Protein AF-J9EUB0-F1 (afdb_monomer_lite)

pLDDT: mean 81.48, std 21.14, range [35.75, 98.06]

Structure (mmCIF, N/CA/C/O backbone):
data_AF-J9EUB0-F1
#
_entry.id   AF-J9EUB0-F1
#
loop_
_atom_site.group_PDB
_atom_site.id
_atom_site.type_symbol
_atom_site.label_atom_id
_atom_site.label_alt_id
_atom_site.label_comp_id
_atom_site.label_asym_id
_atom_site.label_entity_id
_atom_site.label_seq_id
_atom_site.pdbx_PDB_ins_code
_atom_site.Cartn_x
_atom_site.Cartn_y
_atom_site.Cartn_z
_atom_site.occupancy
_atom_site.B_iso_or_equiv
_atom_site.auth_seq_id
_atom_site.auth_comp_id
_atom_site.auth_asym_id
_atom_site.auth_atom_id
_atom_site.pdbx_PDB_model_num
ATOM 1 N N . MET A 1 1 ? -2.357 3.305 -3.315 1.00 91.19 1 MET A N 1
ATOM 2 C CA . MET A 1 1 ? -1.031 3.480 -3.947 1.00 91.19 1 MET A CA 1
ATOM 3 C C . MET A 1 1 ? -0.984 4.857 -4.580 1.00 91.19 1 MET A C 1
ATOM 5 O O . MET A 1 1 ? -2.018 5.314 -5.052 1.00 91.19 1 MET A O 1
ATOM 9 N N . VAL A 1 2 ? 0.166 5.523 -4.554 1.00 93.75 2 VAL A N 1
ATOM 10 C CA . VAL A 1 2 ? 0.373 6.846 -5.160 1.00 93.75 2 VAL A CA 1
ATOM 11 C C . VAL A 1 2 ? 1.639 6.793 -5.999 1.00 93.75 2 VAL A C 1
ATOM 13 O O . VAL A 1 2 ? 2.660 6.303 -5.524 1.00 93.75 2 VAL A O 1
ATOM 16 N N . ASN A 1 3 ? 1.569 7.310 -7.224 1.00 94.12 3 ASN A N 1
ATOM 17 C CA . ASN A 1 3 ? 2.682 7.314 -8.168 1.00 94.12 3 ASN A CA 1
ATOM 18 C C . ASN A 1 3 ? 3.230 8.737 -8.315 1.00 94.12 3 ASN A C 1
ATOM 20 O O . ASN A 1 3 ? 2.467 9.700 -8.310 1.00 94.12 3 ASN A O 1
ATOM 24 N N . ALA A 1 4 ? 4.543 8.872 -8.502 1.00 95.25 4 ALA A N 1
ATOM 25 C CA . ALA A 1 4 ? 5.170 10.151 -8.850 1.00 95.25 4 ALA A CA 1
ATOM 26 C C . ALA A 1 4 ? 4.863 10.592 -10.299 1.00 95.25 4 ALA A C 1
ATOM 28 O O . ALA A 1 4 ? 5.138 11.727 -10.686 1.00 95.25 4 ALA A O 1
ATOM 29 N N . GLY A 1 5 ? 4.350 9.669 -11.113 1.00 94.06 5 GLY A N 1
ATOM 30 C CA . GLY A 1 5 ? 4.007 9.858 -12.515 1.00 94.06 5 GLY A CA 1
ATOM 31 C C . GLY A 1 5 ? 2.541 9.567 -12.822 1.00 94.06 5 GLY A C 1
ATOM 32 O O . GLY A 1 5 ? 1.646 9.977 -12.087 1.00 94.06 5 GLY A O 1
ATOM 33 N N . GLY A 1 6 ? 2.297 8.866 -13.929 1.00 94.25 6 GLY A N 1
ATOM 34 C CA . GLY A 1 6 ? 0.963 8.441 -14.351 1.00 94.25 6 GLY A CA 1
ATOM 35 C C . GLY A 1 6 ? 0.365 7.334 -13.472 1.00 94.25 6 GLY A C 1
ATOM 36 O O . GLY A 1 6 ? 1.063 6.641 -12.733 1.00 94.25 6 GLY A O 1
ATOM 37 N N . HIS A 1 7 ? -0.954 7.144 -13.563 1.00 95.12 7 HIS A N 1
ATOM 38 C CA . HIS A 1 7 ? -1.673 6.087 -12.835 1.00 95.12 7 HIS A CA 1
ATOM 39 C C . HIS A 1 7 ? -1.671 4.730 -13.561 1.00 95.12 7 HIS A C 1
ATOM 41 O O . HIS A 1 7 ? -2.030 3.722 -12.956 1.00 95.12 7 HIS A O 1
ATOM 47 N N . ASN A 1 8 ? -1.282 4.706 -14.842 1.00 97.06 8 ASN A N 1
ATOM 48 C CA . ASN A 1 8 ? -1.244 3.491 -15.654 1.00 97.06 8 ASN A CA 1
ATOM 49 C C . ASN A 1 8 ? -0.233 2.485 -15.095 1.00 97.06 8 ASN A C 1
ATOM 51 O O . ASN A 1 8 ? 0.871 2.862 -14.686 1.00 97.06 8 ASN A O 1
ATOM 55 N N . SER A 1 9 ? -0.612 1.209 -15.114 1.00 95.00 9 SER A N 1
ATOM 56 C CA . SER A 1 9 ? 0.219 0.104 -14.657 1.00 95.00 9 SER A CA 1
ATOM 57 C C . SER A 1 9 ? 0.237 -1.058 -15.642 1.00 95.00 9 SER A C 1
ATOM 59 O O . SER A 1 9 ? -0.705 -1.287 -16.400 1.00 95.00 9 SER A O 1
ATOM 61 N N . GLU A 1 10 ? 1.326 -1.814 -15.589 1.00 95.62 10 GLU A N 1
ATOM 62 C CA . GLU A 1 10 ? 1.564 -3.018 -16.373 1.00 95.62 10 GLU A CA 1
ATOM 63 C C . GLU A 1 10 ? 1.956 -4.171 -15.454 1.00 95.62 10 GLU A C 1
ATOM 65 O O . GLU A 1 10 ? 2.464 -3.970 -14.347 1.00 95.62 10 GLU A O 1
ATOM 70 N N . ARG A 1 11 ? 1.717 -5.399 -15.919 1.00 95.69 11 ARG A N 1
ATOM 71 C CA . ARG A 1 11 ? 2.109 -6.619 -15.215 1.00 95.69 11 ARG A CA 1
ATOM 72 C C . ARG A 1 11 ? 3.312 -7.237 -15.908 1.00 95.69 11 ARG A C 1
ATOM 74 O O . ARG A 1 11 ? 3.302 -7.408 -17.125 1.00 95.69 11 ARG A O 1
ATOM 81 N N . TRP A 1 12 ? 4.327 -7.598 -15.137 1.00 92.50 12 TRP A N 1
ATOM 82 C CA . TRP A 1 12 ? 5.478 -8.322 -15.662 1.00 92.50 12 TRP A CA 1
ATOM 83 C C . TRP A 1 12 ? 5.115 -9.752 -16.097 1.00 92.50 12 TRP A C 1
ATOM 85 O O . TRP A 1 12 ? 4.089 -10.295 -15.678 1.00 92.50 12 TRP A O 1
ATOM 95 N N . PRO A 1 13 ? 5.969 -10.404 -16.913 1.00 97.00 13 PRO A N 1
ATOM 96 C CA . PRO A 1 13 ? 5.746 -11.782 -17.361 1.00 97.00 13 PRO A CA 1
ATOM 97 C C . PRO A 1 13 ? 5.670 -12.823 -16.232 1.00 97.00 13 PRO A C 1
ATOM 99 O O . PRO A 1 13 ? 5.225 -13.943 -16.468 1.00 97.00 13 PRO A O 1
ATOM 102 N N . ASP A 1 14 ? 6.089 -12.467 -15.012 1.00 94.06 14 ASP A N 1
ATOM 103 C CA . ASP A 1 14 ? 5.955 -13.303 -13.812 1.00 94.06 14 ASP A CA 1
ATOM 104 C C . ASP A 1 14 ? 4.505 -13.432 -13.305 1.00 94.06 14 ASP A C 1
ATOM 106 O O . ASP A 1 14 ? 4.235 -14.227 -12.408 1.00 94.06 14 ASP A O 1
ATOM 110 N N . ASN A 1 15 ? 3.566 -12.691 -13.902 1.00 91.75 15 ASN A N 1
ATOM 111 C CA . ASN A 1 15 ? 2.150 -12.630 -13.543 1.00 91.75 15 ASN A CA 1
ATOM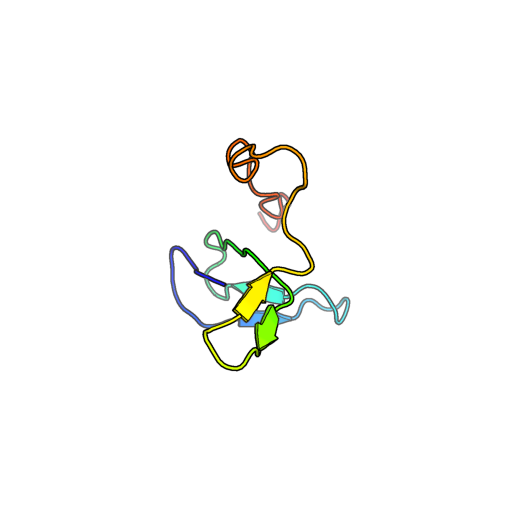 112 C C . ASN A 1 15 ? 1.844 -12.077 -12.140 1.00 91.75 15 ASN A C 1
ATOM 114 O O . ASN A 1 15 ? 0.699 -12.173 -11.695 1.00 91.75 15 ASN A O 1
ATOM 118 N N . TRP A 1 16 ? 2.807 -11.435 -11.480 1.00 93.25 16 TRP A N 1
ATOM 119 C CA . TRP A 1 16 ? 2.646 -10.897 -10.127 1.00 93.25 16 TRP A CA 1
ATOM 120 C C . TRP A 1 16 ? 3.098 -9.450 -10.001 1.00 93.25 16 TRP A 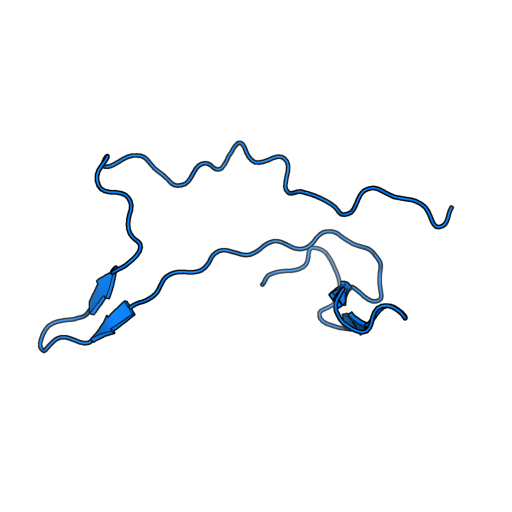C 1
ATOM 122 O O . TRP A 1 16 ? 2.383 -8.638 -9.412 1.00 93.25 16 TRP A O 1
ATOM 132 N N . THR A 1 17 ? 4.256 -9.103 -10.557 1.00 93.88 17 THR A N 1
ATOM 133 C CA . THR A 1 17 ? 4.841 -7.780 -10.356 1.00 93.88 17 THR A CA 1
ATOM 134 C C . THR A 1 17 ? 4.052 -6.737 -11.141 1.00 93.88 17 THR A C 1
ATOM 136 O O . THR A 1 17 ? 4.000 -6.770 -12.372 1.00 93.88 17 THR A O 1
ATOM 139 N N . ALA A 1 18 ? 3.427 -5.808 -10.417 1.00 95.19 18 ALA A N 1
ATOM 140 C CA . ALA A 1 18 ? 2.762 -4.640 -10.977 1.00 95.19 18 ALA A CA 1
ATOM 141 C C . ALA A 1 18 ? 3.723 -3.446 -10.957 1.00 95.19 18 ALA A C 1
ATOM 143 O O . ALA A 1 18 ? 4.247 -3.082 -9.903 1.00 95.19 18 ALA A O 1
ATOM 144 N N . VAL A 1 19 ? 3.941 -2.830 -12.116 1.00 94.81 19 VAL A N 1
ATOM 145 C CA . VAL A 1 19 ? 4.808 -1.655 -12.277 1.00 94.81 19 VAL A CA 1
ATOM 146 C C . VAL A 1 19 ? 4.043 -0.496 -12.896 1.00 94.81 19 VAL A C 1
ATOM 148 O O . VAL A 1 19 ? 3.038 -0.700 -13.573 1.00 94.81 19 VAL A O 1
ATOM 151 N N . THR A 1 20 ? 4.509 0.730 -12.675 1.00 95.06 20 THR A N 1
ATOM 152 C CA . THR A 1 20 ? 4.014 1.908 -13.395 1.00 95.06 20 THR A CA 1
ATOM 153 C C . THR A 1 20 ? 4.456 1.840 -14.857 1.00 95.06 20 THR A C 1
ATOM 155 O O . THR A 1 20 ? 5.614 1.530 -15.140 1.00 95.06 20 THR A O 1
ATOM 158 N N . SER A 1 21 ? 3.560 2.154 -15.797 1.00 96.06 21 SER A N 1
ATOM 159 C CA . SER A 1 21 ? 3.892 2.146 -17.235 1.00 96.06 21 SER A CA 1
ATOM 160 C C . SER A 1 21 ? 4.993 3.149 -17.605 1.00 96.06 21 SER A C 1
ATOM 162 O O . SER A 1 21 ? 5.662 2.994 -18.620 1.00 96.06 21 SER A O 1
ATOM 164 N N . ASP A 1 22 ? 5.188 4.194 -16.796 1.00 94.62 22 ASP A N 1
ATOM 165 C CA . ASP A 1 22 ? 6.234 5.203 -16.993 1.00 94.62 22 ASP A CA 1
ATOM 166 C C . ASP A 1 22 ? 7.517 4.935 -16.185 1.00 94.62 22 ASP A C 1
ATOM 168 O O . ASP A 1 22 ? 8.441 5.752 -16.215 1.00 94.62 22 ASP A O 1
ATOM 172 N N . GLY A 1 23 ? 7.577 3.819 -15.447 1.00 92.00 23 GLY A N 1
ATOM 173 C CA . GLY A 1 23 ? 8.723 3.416 -14.630 1.00 92.00 23 GLY A CA 1
ATOM 174 C C . GLY A 1 23 ? 9.025 4.334 -13.440 1.00 92.00 23 GLY A C 1
ATOM 175 O O . GLY A 1 23 ? 10.054 4.162 -12.783 1.00 92.00 23 GLY A O 1
ATOM 176 N N . LYS A 1 24 ? 8.171 5.325 -13.145 1.00 92.56 24 LYS A N 1
ATOM 177 C CA . LYS A 1 24 ? 8.388 6.253 -12.030 1.00 92.56 24 LYS A CA 1
ATOM 178 C C . LYS A 1 24 ? 8.009 5.624 -10.683 1.00 92.56 24 LYS A C 1
ATOM 180 O O . LYS A 1 24 ? 7.169 4.724 -10.637 1.00 92.56 24 LYS A O 1
ATOM 185 N N . PRO A 1 25 ? 8.575 6.126 -9.569 1.00 92.81 25 PRO A N 1
ATOM 186 C CA . PRO A 1 25 ? 8.302 5.615 -8.229 1.00 92.81 25 PRO A CA 1
ATOM 187 C C . PRO A 1 25 ? 6.823 5.536 -7.844 1.00 92.81 25 PRO A C 1
ATOM 189 O O . PRO A 1 25 ? 6.041 6.436 -8.163 1.00 92.81 25 PRO A O 1
ATOM 192 N N . SER A 1 26 ? 6.483 4.510 -7.061 1.00 91.50 26 SER A N 1
ATOM 193 C CA . SER A 1 26 ? 5.181 4.339 -6.413 1.00 91.50 26 SER A CA 1
ATOM 194 C C . SER A 1 26 ? 5.351 4.078 -4.915 1.00 91.50 26 SER A C 1
ATOM 196 O O . SER A 1 26 ? 6.363 3.525 -4.486 1.00 91.50 26 SER A O 1
ATOM 198 N N . ALA A 1 27 ? 4.364 4.482 -4.118 1.00 91.88 27 ALA A N 1
ATOM 199 C CA . ALA A 1 27 ? 4.312 4.274 -2.676 1.00 91.88 27 ALA A CA 1
ATOM 200 C C . ALA A 1 27 ? 2.950 3.715 -2.233 1.00 91.88 27 ALA A C 1
ATOM 202 O O . ALA A 1 27 ? 1.899 4.038 -2.801 1.00 91.88 27 ALA A O 1
ATOM 203 N N . GLN A 1 28 ? 2.951 2.916 -1.165 1.00 90.94 28 GLN A N 1
ATOM 204 C CA . GLN A 1 28 ? 1.746 2.358 -0.549 1.00 90.94 28 GLN A CA 1
ATOM 205 C C . GLN A 1 28 ? 1.860 2.355 0.978 1.00 90.94 28 GLN A C 1
ATOM 207 O O . GLN A 1 28 ? 2.921 2.081 1.530 1.00 90.94 28 GLN A O 1
ATOM 212 N N . PHE A 1 29 ? 0.727 2.589 1.639 1.00 89.19 29 PHE A N 1
ATOM 213 C CA . PHE A 1 29 ? 0.464 2.162 3.009 1.00 89.19 29 PHE A CA 1
ATOM 214 C C . PHE A 1 29 ? -0.855 1.387 3.035 1.00 89.19 29 PHE A C 1
ATOM 216 O O . PHE A 1 29 ? -1.731 1.630 2.203 1.00 89.19 29 PHE A O 1
ATOM 223 N N . GLU A 1 30 ? -0.988 0.467 3.983 1.00 91.31 30 GLU A N 1
ATOM 224 C CA . GLU A 1 30 ? -2.183 -0.353 4.164 1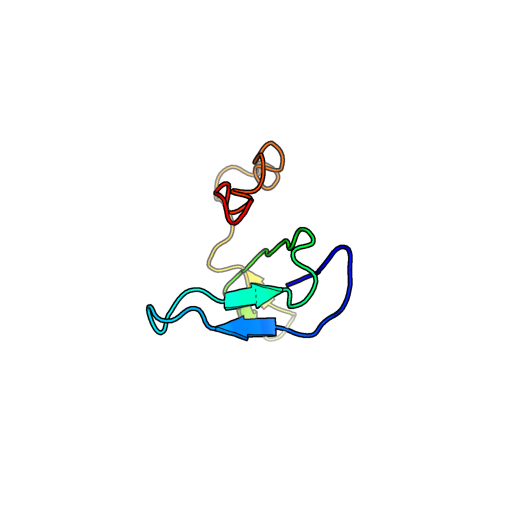.00 91.31 30 GLU A CA 1
ATOM 225 C C . GLU A 1 30 ? -2.482 -0.519 5.655 1.00 91.31 30 GLU A C 1
ATOM 227 O O . GLU A 1 30 ? -1.564 -0.584 6.479 1.00 91.31 30 GLU A O 1
ATOM 232 N N . GLN A 1 31 ? -3.772 -0.530 5.992 1.00 93.44 31 GLN A N 1
ATOM 233 C CA . GLN A 1 31 ? -4.293 -0.831 7.320 1.00 93.44 31 GLN A CA 1
ATOM 234 C C . GLN A 1 31 ? -5.607 -1.604 7.182 1.00 93.44 31 GLN A C 1
ATOM 236 O O . GLN A 1 31 ? -6.426 -1.269 6.326 1.00 93.44 31 GLN A O 1
ATOM 241 N N . THR A 1 32 ? -5.834 -2.575 8.062 1.00 94.75 32 THR A N 1
ATOM 242 C CA . THR A 1 32 ? -7.132 -3.241 8.207 1.00 94.75 32 THR A CA 1
ATOM 243 C C . THR A 1 32 ? -7.962 -2.492 9.244 1.00 94.75 32 THR A C 1
ATOM 245 O O . THR A 1 32 ? -7.516 -2.316 10.379 1.00 94.75 32 THR A O 1
ATOM 248 N N . LEU A 1 33 ? -9.162 -2.051 8.862 1.00 96.25 33 LEU A N 1
ATOM 249 C CA . LEU A 1 33 ? -10.058 -1.271 9.719 1.00 96.25 33 LEU A CA 1
ATOM 250 C C . LEU A 1 33 ? -11.295 -2.087 10.110 1.00 96.25 33 LEU A C 1
ATOM 252 O O . LEU A 1 33 ? -11.905 -2.730 9.257 1.00 96.25 33 LEU A O 1
ATOM 256 N N . LEU A 1 34 ? -11.688 -2.015 11.380 1.00 97.19 34 LEU A N 1
ATOM 257 C CA . LEU A 1 34 ? -12.975 -2.495 11.885 1.00 97.19 34 LEU A CA 1
ATOM 258 C C . LEU A 1 34 ? -13.888 -1.292 12.127 1.00 97.19 34 LEU A C 1
ATOM 260 O O . LEU A 1 34 ? -13.529 -0.409 12.894 1.00 97.19 34 LEU A O 1
ATOM 264 N N . VAL A 1 35 ? -15.056 -1.242 11.489 1.00 98.06 35 VAL A N 1
ATOM 265 C CA . VAL A 1 35 ? -16.025 -0.153 11.701 1.00 98.06 35 VAL A CA 1
ATOM 266 C C . VAL A 1 35 ? -16.750 -0.355 13.032 1.00 98.06 35 VAL A C 1
ATOM 268 O O . VAL A 1 35 ? -17.171 -1.467 13.343 1.00 98.06 35 VAL A O 1
ATOM 271 N N . THR A 1 36 ? -16.902 0.721 13.797 1.00 98.06 36 THR A N 1
ATOM 272 C CA . THR A 1 36 ? -17.592 0.758 15.092 1.00 98.06 36 THR A CA 1
ATOM 273 C C . THR A 1 36 ? -18.675 1.839 15.080 1.00 98.06 36 THR A C 1
ATOM 275 O O . THR A 1 36 ? -18.721 2.670 14.174 1.00 98.06 36 THR A O 1
ATOM 278 N N . ASP A 1 37 ? -19.541 1.862 16.096 1.00 98.00 37 ASP A N 1
ATOM 279 C CA . ASP A 1 37 ? -20.665 2.811 16.169 1.00 98.00 37 ASP A CA 1
ATOM 280 C C . ASP A 1 37 ? -20.230 4.289 16.146 1.00 98.00 37 ASP A C 1
ATOM 282 O O . ASP A 1 37 ? -20.989 5.158 15.720 1.00 98.00 37 ASP A O 1
ATOM 286 N N . SER A 1 38 ? -19.010 4.586 16.603 1.00 97.88 38 SER A N 1
ATOM 287 C CA . SER A 1 38 ? -18.460 5.943 16.698 1.00 97.88 38 SER A CA 1
ATOM 288 C C . SER A 1 38 ? -17.300 6.222 15.733 1.00 97.88 38 SER A C 1
ATOM 290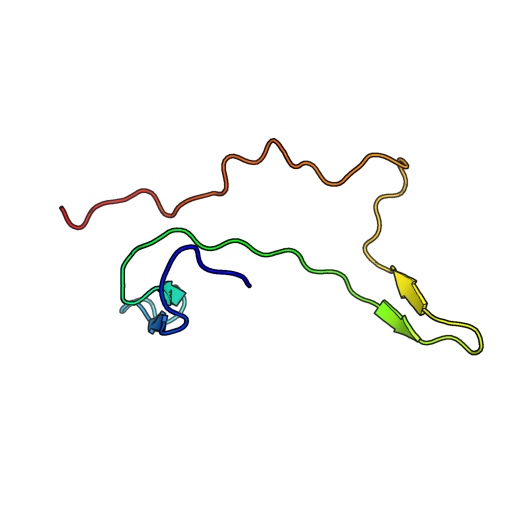 O O . SER A 1 38 ? -16.778 7.339 15.730 1.00 97.88 38 SER A O 1
ATOM 292 N N . GLY A 1 39 ? -16.881 5.250 14.912 1.00 97.00 39 GLY A N 1
ATOM 293 C CA . GLY A 1 39 ? -15.736 5.407 14.014 1.00 97.00 39 GLY A CA 1
ATOM 294 C C . GLY A 1 39 ? -15.162 4.084 13.507 1.00 97.00 39 GLY A C 1
ATOM 295 O O . GLY A 1 39 ? -15.869 3.273 12.910 1.00 97.00 39 GLY A O 1
ATOM 296 N N . CYS A 1 40 ? -13.853 3.885 13.690 1.00 97.31 40 CYS A N 1
ATOM 297 C CA . CYS A 1 40 ? -13.188 2.634 13.338 1.00 97.31 40 CYS A CA 1
ATOM 298 C C . CYS A 1 40 ? -11.975 2.328 14.223 1.00 97.31 40 CYS A C 1
ATOM 300 O O . CYS A 1 40 ? -11.229 3.235 14.598 1.00 97.31 40 CYS A O 1
ATOM 302 N N . ASP A 1 41 ? -11.724 1.041 14.440 1.00 94.75 41 ASP A N 1
ATOM 303 C CA . ASP A 1 41 ? -10.503 0.530 15.048 1.00 94.75 41 ASP A CA 1
ATOM 304 C C . ASP A 1 41 ? -9.494 0.129 13.969 1.00 94.75 41 ASP A C 1
ATOM 306 O O . ASP A 1 41 ? -9.819 -0.556 12.996 1.00 94.75 41 ASP A O 1
ATOM 310 N N . VAL A 1 42 ? -8.237 0.529 14.154 1.00 93.19 42 VAL A N 1
ATOM 311 C CA . VAL A 1 42 ? -7.133 0.186 13.251 1.00 93.19 42 VAL A CA 1
ATOM 312 C C . VAL A 1 42 ? -6.481 -1.114 13.731 1.00 93.19 42 VAL A C 1
ATOM 314 O O . VAL A 1 42 ? -5.582 -1.095 14.571 1.00 93.19 42 VAL A O 1
ATOM 317 N N . LEU A 1 43 ? -6.917 -2.255 13.193 1.00 93.19 43 LEU A N 1
ATOM 318 C CA . LEU A 1 43 ? -6.515 -3.593 13.661 1.00 93.19 43 LEU A CA 1
ATOM 319 C C . LEU A 1 43 ? -5.023 -3.896 13.464 1.00 93.19 43 LEU A C 1
ATOM 321 O O . LEU A 1 43 ? -4.451 -4.721 14.170 1.00 93.19 43 LEU A O 1
ATOM 325 N N . THR A 1 44 ? -4.391 -3.237 12.497 1.00 91.19 44 THR A N 1
ATOM 326 C CA . THR A 1 44 ? -2.971 -3.412 12.148 1.00 91.19 44 THR A CA 1
ATOM 327 C C . THR A 1 44 ? -2.094 -2.252 12.630 1.00 91.19 44 THR A C 1
ATOM 329 O O . THR A 1 44 ? -0.960 -2.082 12.167 1.00 91.19 44 THR A O 1
ATOM 332 N N . ALA A 1 45 ? -2.601 -1.438 13.564 1.00 89.19 45 ALA A N 1
ATOM 333 C CA . ALA A 1 45 ? -1.821 -0.384 14.195 1.00 89.19 45 ALA A CA 1
ATOM 334 C C . ALA A 1 45 ? -0.657 -0.966 15.011 1.00 89.19 45 ALA A C 1
ATOM 336 O O . ALA A 1 45 ? -0.706 -2.074 15.542 1.00 89.19 45 ALA A O 1
ATOM 337 N N . ARG A 1 46 ? 0.425 -0.193 15.138 1.00 85.31 46 ARG A N 1
ATOM 338 C CA . ARG A 1 46 ? 1.564 -0.579 15.978 1.00 85.31 46 ARG A CA 1
ATOM 339 C C . ARG A 1 46 ? 1.259 -0.292 17.443 1.00 85.31 46 ARG A C 1
ATOM 341 O O . ARG A 1 46 ? 0.961 0.844 17.795 1.00 85.31 46 ARG A O 1
ATOM 348 N N . ASN A 1 47 ? 1.515 -1.267 18.310 1.00 82.94 47 ASN A N 1
ATOM 349 C CA . ASN A 1 47 ? 1.315 -1.133 19.761 1.00 82.94 47 ASN A CA 1
ATOM 350 C C . ASN A 1 47 ? 2.336 -0.216 20.464 1.00 82.94 47 ASN A C 1
ATOM 352 O O . ASN A 1 47 ? 2.255 -0.010 21.668 1.00 82.94 47 ASN A O 1
ATOM 356 N N . THR A 1 48 ? 3.328 0.316 19.745 1.00 80.06 48 THR A N 1
ATOM 357 C CA . THR A 1 48 ? 4.451 1.072 20.324 1.00 80.06 48 THR A CA 1
ATOM 358 C C . THR A 1 48 ? 4.266 2.590 20.296 1.00 80.06 48 THR A C 1
ATOM 360 O O . THR A 1 48 ? 5.173 3.308 20.707 1.00 80.06 48 THR A O 1
ATOM 363 N N . GLY A 1 49 ? 3.151 3.104 19.755 1.00 67.38 49 GLY A N 1
ATOM 364 C CA . GLY A 1 49 ? 2.920 4.550 19.586 1.00 67.38 49 GLY A CA 1
ATOM 365 C C . GLY A 1 49 ? 3.913 5.241 18.640 1.00 67.38 49 GLY A C 1
ATOM 366 O O . GLY A 1 49 ? 3.919 6.463 18.508 1.00 67.38 49 GLY A O 1
ATOM 367 N N . ARG A 1 50 ? 4.778 4.469 17.973 1.00 73.56 50 ARG A N 1
ATOM 368 C CA . ARG A 1 50 ? 5.775 4.980 17.040 1.00 73.56 50 ARG A CA 1
ATOM 369 C C . ARG A 1 50 ? 5.114 5.254 15.698 1.00 73.56 50 ARG A C 1
ATOM 371 O O . ARG A 1 50 ? 4.445 4.374 15.150 1.00 73.56 50 ARG A O 1
ATOM 378 N N . PHE A 1 51 ? 5.391 6.430 15.138 1.00 72.31 51 PHE A N 1
ATOM 379 C CA . PHE A 1 51 ? 5.030 6.761 13.761 1.00 72.31 51 PHE A CA 1
ATOM 380 C C . PHE A 1 51 ? 5.440 5.637 12.792 1.00 72.31 51 PHE A C 1
ATOM 382 O O . PHE A 1 51 ? 6.416 4.913 13.060 1.00 72.31 51 PHE A O 1
ATOM 389 N N . PRO A 1 52 ? 4.709 5.453 11.673 1.00 68.38 52 PRO A N 1
ATOM 390 C CA . PRO A 1 52 ? 5.115 4.507 10.643 1.00 68.38 52 PRO A CA 1
ATOM 391 C C . PRO A 1 52 ? 6.597 4.716 10.308 1.00 68.38 52 PRO A C 1
ATOM 393 O O . PRO A 1 52 ? 7.105 5.838 10.332 1.00 68.38 52 PRO A O 1
ATOM 396 N N . PHE A 1 53 ? 7.323 3.618 10.075 1.00 64.62 53 PHE A N 1
ATOM 397 C CA . PHE A 1 53 ? 8.743 3.696 9.728 1.00 64.62 53 PHE A CA 1
ATOM 398 C C . PHE A 1 53 ? 8.825 4.332 8.330 1.00 64.62 53 PHE A C 1
ATOM 400 O O . PHE A 1 53 ? 8.718 3.632 7.336 1.00 64.62 53 PHE A O 1
ATOM 407 N N . ILE A 1 54 ? 8.948 5.662 8.269 1.00 62.09 54 ILE A N 1
ATOM 408 C CA . ILE A 1 54 ? 9.040 6.450 7.025 1.00 62.09 54 ILE A CA 1
ATOM 409 C C . ILE A 1 54 ? 10.495 6.529 6.519 1.00 62.09 54 ILE A C 1
ATOM 411 O O . ILE A 1 54 ? 10.737 6.944 5.397 1.00 62.09 54 ILE A O 1
ATOM 415 N N . ASN A 1 55 ? 11.471 6.010 7.276 1.00 41.91 55 ASN A N 1
ATOM 416 C CA . ASN A 1 55 ? 12.848 5.795 6.795 1.00 41.91 55 ASN A CA 1
ATOM 417 C C . ASN A 1 55 ? 13.000 4.525 5.939 1.00 41.91 55 ASN A C 1
ATOM 419 O O . ASN A 1 55 ? 14.060 3.906 5.876 1.00 41.91 55 ASN A O 1
ATOM 423 N N . ILE A 1 56 ? 11.913 4.114 5.298 1.00 41.97 56 ILE A N 1
ATOM 424 C CA . ILE A 1 56 ? 11.955 3.134 4.235 1.00 41.97 56 ILE A CA 1
ATOM 425 C C . ILE A 1 56 ? 12.386 3.942 3.013 1.00 41.97 56 ILE A C 1
ATOM 427 O O . ILE A 1 56 ? 11.589 4.670 2.422 1.00 41.97 56 ILE A O 1
ATOM 431 N N . THR A 1 57 ? 13.663 3.810 2.636 1.00 35.75 57 THR A N 1
ATOM 432 C CA . THR A 1 57 ? 13.994 3.643 1.220 1.00 35.75 57 THR A CA 1
ATOM 433 C C . THR A 1 57 ? 12.945 2.674 0.720 1.00 35.75 57 THR A C 1
ATOM 435 O O . THR A 1 57 ? 13.032 1.479 1.013 1.00 35.75 57 THR A O 1
ATOM 438 N N . ILE A 1 58 ? 11.875 3.213 0.119 1.00 42.31 58 ILE A N 1
ATOM 439 C CA . ILE A 1 58 ? 10.867 2.423 -0.575 1.00 42.31 58 ILE A CA 1
ATOM 440 C C . ILE A 1 58 ? 11.703 1.443 -1.356 1.00 42.31 58 ILE A C 1
ATOM 442 O O . ILE A 1 58 ? 12.706 1.847 -1.951 1.00 42.31 58 ILE A O 1
ATOM 446 N N . LEU A 1 59 ? 11.388 0.158 -1.233 1.00 41.16 59 LEU A N 1
ATOM 447 C CA . LEU A 1 59 ? 11.937 -0.839 -2.120 1.00 41.16 59 LEU A CA 1
ATOM 448 C C . LEU A 1 59 ? 11.416 -0.429 -3.506 1.00 41.16 59 LEU A C 1
ATOM 450 O O . LEU A 1 59 ? 10.419 -0.939 -3.998 1.00 41.16 59 LEU A O 1
ATOM 454 N N . PHE A 1 60 ? 12.030 0.607 -4.089 1.00 42.69 60 PHE A N 1
ATOM 455 C CA . PHE A 1 60 ? 12.075 0.824 -5.502 1.00 42.69 60 PHE A CA 1
ATOM 456 C C . PHE A 1 60 ? 12.518 -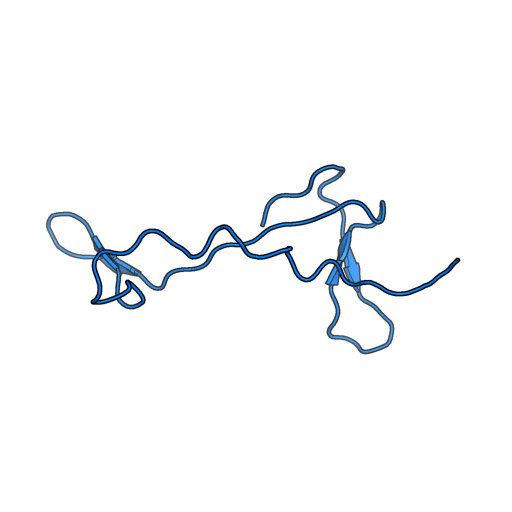0.540 -5.971 1.00 42.69 60 PHE A C 1
ATOM 458 O O . PHE A 1 60 ? 13.526 -1.067 -5.484 1.00 42.69 60 PHE A O 1
ATOM 465 N N . THR A 1 61 ? 11.732 -1.145 -6.838 1.00 40.31 61 THR A N 1
ATOM 466 C CA . THR A 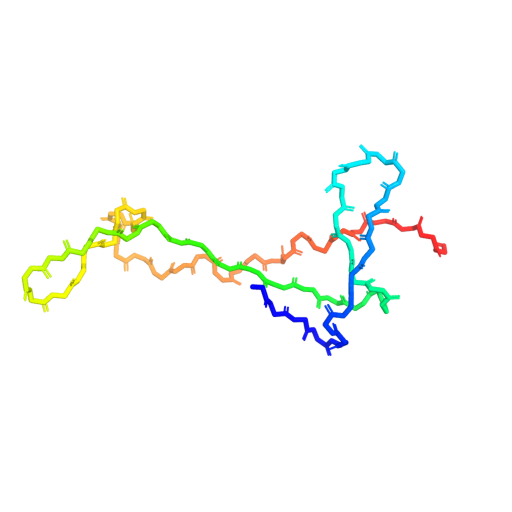1 61 ? 12.232 -2.211 -7.678 1.00 40.31 61 THR A CA 1
ATOM 467 C C . THR A 1 61 ? 13.447 -1.642 -8.417 1.00 40.31 61 THR A C 1
ATOM 469 O O . THR A 1 61 ? 13.345 -1.112 -9.516 1.00 40.31 61 THR A O 1
ATOM 472 N N . LEU A 1 62 ? 14.614 -1.672 -7.775 1.00 39.38 62 LEU A N 1
ATOM 473 C CA . LEU A 1 62 ? 15.900 -1.653 -8.423 1.00 39.38 62 LEU A CA 1
ATOM 474 C C . LEU A 1 62 ? 15.992 -3.042 -9.032 1.00 39.38 62 LEU A C 1
ATOM 476 O O . LEU A 1 62 ? 16.318 -4.003 -8.338 1.00 39.38 62 LEU A O 1
ATOM 480 N N . ASN A 1 63 ? 15.659 -3.156 -10.313 1.00 38.00 63 ASN A N 1
ATOM 481 C CA . ASN A 1 63 ? 16.713 -3.432 -11.279 1.00 38.00 63 ASN A CA 1
ATOM 482 C C . ASN A 1 63 ? 16.216 -3.456 -12.729 1.00 38.00 63 ASN A C 1
ATOM 484 O O . ASN A 1 63 ? 15.248 -4.125 -13.077 1.00 38.00 63 ASN A O 1
ATOM 488 N N . SER A 1 64 ? 16.967 -2.701 -13.532 1.00 37.78 64 SER A N 1
ATOM 489 C CA . SER A 1 64 ? 17.439 -3.020 -14.879 1.00 37.78 64 SER A CA 1
ATOM 490 C C . SER A 1 64 ? 16.443 -3.585 -15.900 1.00 37.78 64 SER A C 1
ATOM 492 O O . SER A 1 64 ? 16.389 -4.776 -16.201 1.00 37.78 64 SER A O 1
ATOM 494 N N . LYS A 1 65 ? 15.816 -2.662 -16.631 1.00 36.75 65 LYS A N 1
ATOM 495 C CA . LYS A 1 65 ? 16.009 -2.642 -18.090 1.00 36.75 65 LYS A CA 1
ATOM 496 C C . LYS A 1 65 ? 16.416 -1.248 -18.569 1.00 36.75 65 LYS A C 1
ATOM 498 O O . LYS A 1 65 ? 15.728 -0.633 -19.373 1.00 36.75 65 LYS A O 1
ATOM 503 N N . GLN A 1 66 ? 17.547 -0.775 -18.052 1.00 41.81 66 GLN A N 1
ATOM 504 C CA . GLN A 1 66 ? 18.710 -0.428 -18.871 1.00 41.81 66 GLN A CA 1
ATOM 505 C C . GLN A 1 66 ? 19.949 -0.993 -18.182 1.00 41.81 66 GLN A C 1
ATOM 507 O O . GLN A 1 66 ? 19.914 -1.073 -16.931 1.00 41.81 66 GLN A O 1
#

Sequence (66 aa):
MVNAGGHNSERWPDNWTAVTSDGKPSAQFEQTLLVTDSGCDVLTARNTGRFPFINITILFTLNSKQ

Secondary structure (DSSP, 8-state):
-EESS-S-EEE-TTSS-EEETT---EE-----EEEETTEEEETT--TT-PPP--------------

Organism: Wuchereria bancrofti (NCBI:txid6293)

InterPro domains:
  IPR036005 Creatinase/aminopeptidase-like [G3DSA:3.90.230.10] (1-55)
  IPR036005 Creatinase/aminopeptidase-like [SSF55920] (1-48)

Radius of gyration: 16.23 Å; chains: 1; bounding box: 39×24×39 Å

Foldseek 3Di:
DDWPDDPDWDDDPVRPDIAHPVLGDDDDDDFDWDADPVGIDGPPDDPPPDDDPPPPPPVSPDDDPD